Protein AF-A0A061AFT0-F1 (afdb_monomer_lite)

Foldseek 3Di:
DALVLLVQLLVLLLVLLVVLLVQLVVLQVVLVVLVVVCVVDVVCVVVSVVSSVVSNVSSVVSNVLSVLSVVLSVQSVCVSVVNHDLVVNLVSLCCCCPRRDVSSSVSSNCRSPPPDPPPPDDDDDDDLVNQLVVLVVCVVVVVDDPVRSVVSNCVSVVVD

Sequence (160 aa):
MNKTFITVGIIFTVLATLMLLLFGGVFMNASDIVYELALQDPDIQLVAEELISLFSTVAVFMFIFAFLNIVAAVRIFMLRNSQTANKEALGWAIYLLFGAGLLGGIFSILGVQVKNPTPVAASSGSTLESQLKELDKLFEKGLISQDEYNERRERIISRV

pLDDT: mean 87.57, std 14.6, range [35.09, 98.06]

Radius of gyration: 27.5 Å; chains: 1; bounding box: 51×38×82 Å

Structure (mmCIF, N/CA/C/O backbone):
data_AF-A0A061AFT0-F1
#
_entry.id   AF-A0A061AFT0-F1
#
loop_
_atom_site.group_PDB
_atom_site.id
_atom_site.type_symbol
_atom_site.label_atom_id
_atom_site.label_alt_id
_atom_site.label_comp_id
_atom_site.label_asym_id
_atom_site.label_entity_id
_atom_site.label_seq_id
_atom_site.pdbx_PDB_ins_code
_atom_site.Cartn_x
_atom_site.Cartn_y
_atom_site.Cartn_z
_atom_site.occupancy
_atom_site.B_iso_or_equiv
_atom_site.auth_seq_id
_atom_site.auth_comp_id
_atom_site.auth_asym_id
_atom_site.auth_atom_id
_atom_site.pdbx_PDB_model_num
ATOM 1 N N . MET A 1 1 ? -15.142 -0.062 18.374 1.00 78.62 1 MET A N 1
ATOM 2 C CA . MET A 1 1 ? -14.706 -0.208 16.980 1.00 78.62 1 MET A CA 1
ATOM 3 C C . MET A 1 1 ? -15.834 0.262 16.079 1.00 78.62 1 MET A C 1
ATOM 5 O O . MET A 1 1 ? -16.957 -0.191 16.285 1.00 78.62 1 MET A O 1
ATOM 9 N N . ASN A 1 2 ? -15.563 1.122 15.096 1.00 88.75 2 ASN A N 1
ATOM 10 C CA . ASN A 1 2 ? -16.577 1.563 14.138 1.00 88.75 2 ASN A CA 1
ATOM 11 C C . ASN A 1 2 ? -16.442 0.791 12.815 1.00 88.75 2 ASN A C 1
ATOM 13 O O . ASN A 1 2 ? -15.510 1.000 12.039 1.00 88.75 2 ASN A O 1
ATOM 17 N N . LYS A 1 3 ? -17.401 -0.110 12.563 1.00 88.75 3 LYS A N 1
ATOM 18 C CA . LYS A 1 3 ? -17.409 -1.004 11.393 1.00 88.75 3 LYS A CA 1
ATOM 19 C C . LYS A 1 3 ? -17.485 -0.248 10.063 1.00 88.75 3 LYS A C 1
ATOM 21 O O . LYS A 1 3 ? -16.944 -0.733 9.070 1.00 88.75 3 LYS A O 1
ATOM 26 N N . THR A 1 4 ? -18.119 0.922 10.040 1.00 92.19 4 THR A N 1
ATOM 27 C CA . THR A 1 4 ? -18.236 1.752 8.836 1.00 92.19 4 THR A CA 1
ATOM 28 C C . THR A 1 4 ? -16.878 2.325 8.455 1.00 92.19 4 THR A C 1
ATOM 30 O O . THR A 1 4 ? -16.435 2.116 7.331 1.00 92.19 4 THR A O 1
ATOM 33 N N . PHE A 1 5 ? -16.165 2.942 9.405 1.00 93.31 5 PHE A N 1
ATOM 34 C CA . PHE A 1 5 ? -14.812 3.464 9.167 1.00 93.31 5 PHE A CA 1
ATOM 35 C C . PHE A 1 5 ? -13.831 2.359 8.748 1.00 93.31 5 PHE A C 1
ATOM 37 O O . PHE A 1 5 ? -13.090 2.547 7.789 1.00 93.31 5 PHE A O 1
ATOM 44 N N . ILE A 1 6 ? -13.898 1.179 9.380 1.00 92.75 6 ILE A N 1
ATOM 45 C CA . ILE A 1 6 ? -13.112 0.006 8.955 1.00 92.75 6 ILE A CA 1
ATOM 46 C C . ILE A 1 6 ? -13.416 -0.373 7.504 1.00 92.75 6 ILE A C 1
ATOM 48 O O . ILE A 1 6 ? -12.502 -0.605 6.723 1.00 92.75 6 ILE A O 1
ATOM 52 N N . THR A 1 7 ? -14.696 -0.434 7.133 1.00 94.25 7 THR A N 1
ATOM 53 C CA . THR A 1 7 ? -15.099 -0.834 5.778 1.00 94.25 7 THR A CA 1
ATOM 54 C C . THR A 1 7 ? -14.611 0.170 4.738 1.00 94.25 7 THR A C 1
ATOM 56 O O . THR A 1 7 ? -14.055 -0.231 3.721 1.00 94.25 7 THR A O 1
ATOM 59 N N . VAL A 1 8 ? -14.754 1.467 5.015 1.00 94.69 8 VAL A N 1
ATOM 60 C CA . VAL A 1 8 ? -14.244 2.530 4.139 1.00 94.69 8 VAL A CA 1
ATOM 61 C C . VAL A 1 8 ? -12.718 2.457 4.022 1.00 94.69 8 VAL A C 1
ATOM 63 O O . VAL A 1 8 ? -12.196 2.518 2.912 1.00 94.69 8 VAL A O 1
ATOM 66 N N . GLY A 1 9 ? -12.008 2.250 5.136 1.00 94.25 9 GLY A N 1
ATOM 67 C CA . GLY A 1 9 ? -10.554 2.069 5.142 1.00 94.25 9 GLY A CA 1
ATOM 68 C C . GLY A 1 9 ? -10.111 0.909 4.251 1.00 94.25 9 GLY A C 1
ATOM 69 O O . GLY A 1 9 ? -9.257 1.096 3.389 1.00 94.25 9 GLY A O 1
ATOM 70 N N . ILE A 1 10 ? -10.765 -0.250 4.378 1.00 94.94 10 ILE A N 1
ATOM 71 C CA . ILE A 1 10 ? -10.499 -1.428 3.539 1.00 94.94 10 ILE A CA 1
ATOM 72 C C . ILE A 1 10 ? -10.734 -1.123 2.056 1.00 94.94 10 ILE A C 1
ATOM 74 O O . ILE A 1 10 ? -9.899 -1.488 1.234 1.00 94.94 10 ILE A O 1
ATOM 78 N N . ILE A 1 11 ? -11.828 -0.439 1.698 1.00 95.75 11 ILE A N 1
ATOM 79 C CA . ILE A 1 11 ? -12.121 -0.085 0.297 1.00 95.75 11 ILE A CA 1
ATOM 80 C C . ILE A 1 11 ? -10.990 0.763 -0.293 1.00 95.75 11 ILE A C 1
ATOM 82 O O . ILE A 1 11 ? -10.487 0.443 -1.369 1.00 95.75 11 ILE A O 1
ATOM 86 N N . PHE A 1 12 ? -10.546 1.806 0.413 1.00 96.19 12 PHE A N 1
ATOM 87 C CA . PHE A 1 12 ? -9.440 2.642 -0.060 1.00 96.19 12 PHE A CA 1
ATOM 88 C C . PHE A 1 12 ? -8.125 1.868 -0.170 1.00 96.19 12 PHE A C 1
ATOM 90 O O . PHE A 1 12 ? -7.395 2.053 -1.141 1.00 96.19 12 PHE A O 1
ATOM 97 N N . THR A 1 13 ? -7.836 0.965 0.769 1.00 95.56 13 THR A N 1
ATOM 98 C CA . THR A 1 13 ? -6.654 0.096 0.689 1.00 95.56 13 THR A CA 1
ATOM 99 C C . THR A 1 13 ? -6.710 -0.846 -0.513 1.00 95.56 13 THR A C 1
ATOM 101 O O . THR A 1 13 ? -5.701 -1.031 -1.195 1.00 95.56 13 THR A O 1
ATOM 104 N N . VAL A 1 14 ? -7.877 -1.422 -0.817 1.00 95.56 14 VAL A N 1
ATOM 105 C CA . VAL A 1 14 ? -8.062 -2.277 -1.999 1.00 95.56 14 VAL A CA 1
ATOM 106 C C . VAL A 1 14 ? -7.883 -1.468 -3.283 1.00 95.56 14 VAL A C 1
ATOM 108 O O . VAL A 1 14 ? -7.161 -1.905 -4.173 1.00 95.56 14 VAL A O 1
ATOM 111 N N . LEU A 1 15 ? -8.458 -0.265 -3.369 1.00 95.75 15 LEU A N 1
ATOM 112 C CA . LEU A 1 15 ? -8.260 0.617 -4.524 1.00 95.75 15 LEU A CA 1
ATOM 113 C C . LEU A 1 15 ? -6.783 0.979 -4.721 1.00 95.75 15 LEU A C 1
ATOM 115 O O . LEU A 1 15 ? -6.276 0.885 -5.836 1.00 95.75 15 LEU A O 1
ATOM 119 N N . ALA A 1 16 ? -6.071 1.328 -3.648 1.00 95.38 16 ALA A N 1
ATOM 120 C CA . ALA A 1 16 ? -4.641 1.616 -3.718 1.00 95.38 16 ALA A CA 1
ATOM 121 C C . ALA A 1 16 ? -3.815 0.391 -4.143 1.00 95.38 16 ALA A C 1
ATOM 123 O O . ALA A 1 16 ? -2.881 0.513 -4.930 1.00 95.38 16 ALA A O 1
ATOM 124 N N . THR A 1 17 ? -4.193 -0.800 -3.674 1.00 96.56 17 THR A N 1
ATOM 125 C CA . THR A 1 17 ? -3.589 -2.067 -4.110 1.00 96.56 17 THR A CA 1
ATOM 126 C C . THR A 1 17 ? -3.762 -2.268 -5.612 1.00 96.56 17 THR A C 1
ATOM 128 O O . THR A 1 17 ? -2.788 -2.544 -6.302 1.00 96.56 17 THR A O 1
ATOM 131 N N . LEU A 1 18 ? -4.982 -2.102 -6.131 1.00 96.94 18 LEU A N 1
ATOM 132 C CA . LEU A 1 18 ? -5.258 -2.250 -7.562 1.00 96.94 18 LEU A CA 1
ATOM 133 C C . LEU A 1 18 ? -4.453 -1.252 -8.398 1.00 96.94 18 LEU A C 1
ATOM 135 O O . LEU A 1 18 ? -3.928 -1.626 -9.442 1.00 96.94 18 LEU A O 1
ATOM 139 N N . MET A 1 19 ? -4.299 -0.016 -7.915 1.00 96.44 19 MET A N 1
ATOM 140 C CA . MET A 1 19 ? -3.451 0.981 -8.567 1.00 96.44 19 MET A CA 1
ATOM 141 C C . MET A 1 19 ? -1.984 0.547 -8.598 1.00 96.44 19 MET A C 1
ATOM 143 O O . MET A 1 19 ? -1.371 0.605 -9.657 1.00 96.44 19 MET A O 1
ATOM 147 N N . LEU A 1 20 ? -1.427 0.058 -7.485 1.00 96.75 20 LEU A N 1
ATOM 148 C CA . LEU A 1 20 ? -0.048 -0.449 -7.451 1.00 96.75 20 LEU A CA 1
ATOM 149 C C . LEU A 1 20 ? 0.162 -1.635 -8.398 1.00 96.75 20 LEU A C 1
ATOM 151 O O . LEU A 1 20 ? 1.176 -1.680 -9.086 1.00 96.75 20 LEU A O 1
ATOM 155 N N . LEU A 1 21 ? -0.792 -2.569 -8.468 1.00 97.88 21 LEU A N 1
ATOM 156 C CA . LEU A 1 21 ? -0.720 -3.697 -9.401 1.00 97.88 21 LEU A CA 1
ATOM 157 C C . LEU A 1 21 ? -0.763 -3.226 -10.858 1.00 97.88 21 LEU A C 1
ATOM 159 O O . LEU A 1 21 ? 0.024 -3.699 -11.675 1.00 97.88 21 LEU A O 1
ATOM 163 N N . LEU A 1 22 ? -1.658 -2.286 -11.177 1.00 98.06 22 LEU A N 1
ATOM 164 C CA . LEU A 1 22 ? -1.784 -1.731 -12.522 1.00 98.06 22 LEU A CA 1
ATOM 165 C C . LEU A 1 22 ? -0.512 -0.983 -12.923 1.00 98.06 22 LEU A C 1
ATOM 167 O O . LEU A 1 22 ? 0.045 -1.269 -13.978 1.00 98.06 22 LEU A O 1
ATOM 171 N N . PHE A 1 23 ? -0.016 -0.073 -12.080 1.00 97.25 23 PHE A N 1
ATOM 172 C CA . PHE A 1 23 ? 1.212 0.667 -12.366 1.00 97.25 23 PHE A CA 1
ATOM 173 C C . PHE A 1 23 ? 2.434 -0.249 -12.423 1.00 97.25 23 PHE A C 1
ATOM 175 O O . PHE A 1 23 ? 3.230 -0.108 -13.345 1.00 97.25 23 PHE A O 1
ATOM 182 N N . GLY A 1 24 ? 2.554 -1.230 -11.525 1.00 97.94 24 GLY A N 1
ATOM 183 C CA . GLY A 1 24 ? 3.614 -2.237 -11.594 1.00 97.94 24 GLY A CA 1
ATOM 184 C C . GLY A 1 24 ? 3.593 -2.988 -12.927 1.00 97.94 24 GLY A C 1
ATOM 185 O O . GLY A 1 24 ? 4.627 -3.133 -13.572 1.00 97.94 24 GLY A O 1
ATOM 186 N N . GLY A 1 25 ? 2.403 -3.374 -13.399 1.00 97.44 25 GLY A N 1
ATOM 187 C CA . GLY A 1 25 ? 2.223 -3.958 -14.728 1.00 97.44 25 GLY A CA 1
ATOM 188 C C . GLY A 1 25 ? 2.631 -3.011 -15.859 1.00 97.44 25 GLY A C 1
ATOM 189 O O . GLY A 1 25 ? 3.315 -3.433 -16.787 1.00 97.44 25 GLY A O 1
ATOM 190 N N . VAL A 1 26 ? 2.266 -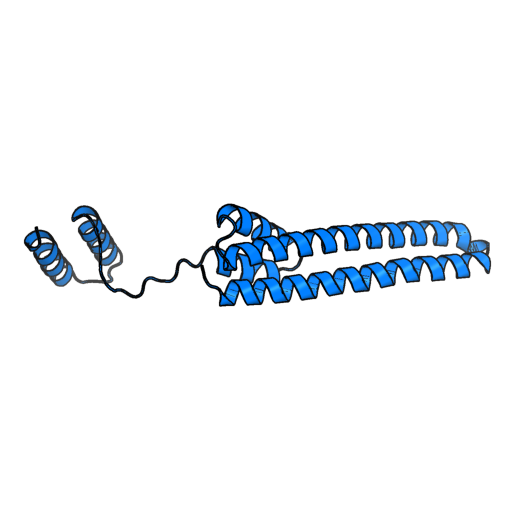1.728 -15.785 1.00 97.88 26 VAL A N 1
ATOM 191 C CA . VAL A 1 26 ? 2.678 -0.717 -16.776 1.00 97.88 26 VAL A CA 1
ATOM 192 C C . VAL A 1 26 ? 4.199 -0.568 -16.817 1.00 97.88 26 VAL A C 1
ATOM 194 O O . VAL A 1 26 ? 4.757 -0.550 -17.907 1.00 97.88 26 VAL A O 1
ATOM 197 N N . PHE A 1 27 ? 4.879 -0.518 -15.668 1.00 97.75 27 PHE A N 1
ATOM 198 C CA . PHE A 1 27 ? 6.342 -0.420 -15.615 1.00 97.75 27 PHE A CA 1
ATOM 199 C C . PHE A 1 27 ? 7.038 -1.663 -16.191 1.00 97.75 27 PHE A C 1
ATOM 201 O O . PHE A 1 27 ? 8.001 -1.504 -16.934 1.00 97.75 27 PHE A O 1
ATOM 208 N N . MET A 1 28 ? 6.521 -2.872 -15.936 1.00 95.81 28 MET A N 1
ATOM 209 C CA . MET A 1 28 ? 7.038 -4.099 -16.569 1.00 95.81 28 MET A CA 1
ATOM 210 C C . MET A 1 28 ? 6.863 -4.082 -18.095 1.00 95.81 28 MET A C 1
ATOM 212 O O . MET A 1 28 ? 7.789 -4.395 -18.834 1.00 95.81 28 MET A O 1
ATOM 216 N N . ASN A 1 29 ? 5.695 -3.665 -18.591 1.00 96.00 29 ASN A N 1
ATOM 217 C CA . ASN A 1 29 ? 5.488 -3.552 -20.039 1.00 96.00 29 ASN A CA 1
ATOM 218 C C . ASN A 1 29 ? 6.361 -2.443 -20.649 1.00 96.00 29 ASN A C 1
ATOM 220 O O . ASN A 1 29 ? 6.843 -2.573 -21.769 1.00 96.00 29 ASN A O 1
ATOM 224 N N . ALA A 1 30 ? 6.589 -1.348 -19.919 1.00 95.81 30 ALA A N 1
ATOM 225 C CA . ALA A 1 30 ? 7.464 -0.273 -20.370 1.00 95.81 30 ALA A CA 1
ATOM 226 C C . ALA A 1 30 ? 8.919 -0.744 -20.514 1.00 95.81 30 ALA A C 1
ATOM 228 O O . ALA A 1 30 ? 9.570 -0.347 -21.477 1.00 95.81 30 ALA A O 1
ATOM 229 N N . SER A 1 31 ? 9.425 -1.605 -19.620 1.00 94.31 31 SER A N 1
ATOM 230 C CA . SER A 1 31 ? 10.761 -2.192 -19.795 1.00 94.31 31 SER A CA 1
ATOM 231 C C . SER A 1 31 ? 10.867 -3.043 -21.060 1.00 94.31 31 SER A C 1
ATOM 233 O O . SER A 1 31 ? 11.870 -2.935 -21.760 1.00 94.31 31 SER A O 1
ATOM 235 N N . ASP A 1 32 ? 9.830 -3.810 -21.404 1.00 93.94 32 ASP A N 1
ATOM 236 C CA . ASP A 1 32 ? 9.830 -4.625 -22.626 1.00 93.94 32 ASP A CA 1
ATOM 237 C C . ASP A 1 32 ? 9.868 -3.746 -23.889 1.00 93.94 32 ASP A C 1
ATOM 239 O O . ASP A 1 32 ? 10.633 -4.010 -24.815 1.00 93.94 32 ASP A O 1
ATOM 243 N N . ILE A 1 33 ? 9.109 -2.643 -23.896 1.00 95.31 33 ILE A N 1
ATOM 244 C CA . ILE A 1 33 ? 9.115 -1.666 -24.999 1.00 95.31 33 ILE A CA 1
ATOM 245 C C . ILE A 1 33 ? 10.493 -1.008 -25.142 1.00 95.31 33 ILE A C 1
ATOM 247 O O . ILE A 1 33 ? 11.001 -0.860 -26.253 1.00 95.31 33 ILE A O 1
ATOM 251 N N . VAL A 1 34 ? 11.112 -0.604 -24.028 1.00 94.88 34 VAL A N 1
ATOM 252 C CA . VAL A 1 34 ? 12.452 0.005 -24.050 1.00 94.88 34 VAL A CA 1
ATOM 253 C C . VAL A 1 34 ? 13.492 -0.990 -24.569 1.00 94.88 34 VAL A C 1
ATOM 255 O O . VAL A 1 34 ? 14.360 -0.602 -25.349 1.00 94.88 34 VAL A O 1
ATOM 258 N N . TYR A 1 35 ? 13.382 -2.266 -24.196 1.00 94.19 35 TYR A N 1
ATOM 259 C CA . TYR A 1 35 ? 14.251 -3.324 -24.706 1.00 94.19 35 TYR A CA 1
ATOM 260 C C . TYR A 1 35 ? 14.122 -3.499 -26.223 1.00 94.19 35 TYR A C 1
ATOM 262 O O . TYR A 1 35 ? 15.132 -3.563 -26.922 1.00 94.19 35 TYR A O 1
ATOM 270 N N . GLU A 1 36 ? 12.897 -3.512 -26.754 1.00 94.94 36 GLU A N 1
ATOM 271 C CA . GLU A 1 36 ? 12.666 -3.630 -28.198 1.00 94.94 36 GLU A CA 1
ATOM 272 C C . GLU A 1 36 ? 13.248 -2.441 -28.980 1.00 94.94 36 GLU A C 1
ATOM 274 O O . GLU A 1 36 ? 13.864 -2.634 -30.030 1.00 94.94 36 GLU A O 1
ATOM 279 N N . LEU A 1 37 ? 13.120 -1.219 -28.452 1.00 93.00 37 LEU A N 1
ATOM 280 C CA . LEU A 1 37 ? 13.720 -0.023 -29.054 1.00 93.00 37 LEU A CA 1
ATOM 281 C C . LEU A 1 37 ? 15.254 -0.082 -29.048 1.00 93.00 37 LEU A C 1
ATOM 283 O O . LEU A 1 37 ? 15.884 0.280 -30.041 1.00 93.00 37 LEU A O 1
ATOM 287 N N . ALA A 1 38 ? 15.857 -0.584 -27.968 1.00 94.19 38 ALA A N 1
ATOM 288 C CA . ALA A 1 38 ? 17.309 -0.722 -27.845 1.00 94.19 38 ALA A CA 1
ATOM 289 C C . ALA A 1 38 ? 17.913 -1.705 -28.860 1.00 94.19 38 ALA A C 1
ATOM 291 O O . ALA A 1 38 ? 19.065 -1.556 -29.256 1.00 94.19 38 ALA A O 1
ATOM 292 N N . LEU A 1 39 ? 17.141 -2.701 -29.307 1.00 93.94 39 LEU A N 1
ATOM 293 C CA . LEU A 1 39 ? 17.574 -3.624 -30.360 1.00 93.94 39 LEU A CA 1
ATOM 294 C C . LEU A 1 39 ? 17.621 -2.967 -31.747 1.00 93.94 39 LEU A C 1
ATOM 296 O O . LEU A 1 39 ? 18.329 -3.459 -32.626 1.00 93.94 39 LEU A O 1
ATOM 300 N N . GLN A 1 40 ? 16.854 -1.894 -31.963 1.00 95.12 40 GLN A N 1
ATOM 301 C CA . GLN A 1 40 ? 16.782 -1.200 -33.252 1.00 95.12 40 GLN A CA 1
ATOM 302 C C . GLN A 1 40 ? 17.872 -0.136 -33.409 1.00 95.12 40 GLN A C 1
ATOM 304 O O . GLN A 1 40 ? 18.317 0.106 -34.530 1.00 95.12 40 GLN A O 1
ATOM 309 N N . ASP A 1 41 ? 18.306 0.475 -32.306 1.00 94.00 41 ASP A N 1
ATOM 310 C CA . ASP A 1 41 ? 19.314 1.533 -32.296 1.00 94.00 41 ASP A CA 1
ATOM 311 C C . ASP A 1 41 ? 20.427 1.221 -31.269 1.00 94.00 41 ASP A C 1
ATOM 313 O O . ASP A 1 41 ? 20.230 1.378 -30.060 1.00 94.00 41 ASP A O 1
ATOM 317 N N . PRO A 1 42 ? 21.613 0.776 -31.728 1.00 90.81 42 PRO A N 1
ATOM 318 C CA . PRO A 1 42 ? 22.737 0.455 -30.850 1.00 90.81 42 PRO A CA 1
ATOM 319 C C . PRO A 1 42 ? 23.252 1.650 -30.037 1.00 90.81 42 PRO A C 1
ATOM 321 O O . PRO A 1 42 ? 23.814 1.453 -28.958 1.00 90.81 42 PRO A O 1
ATOM 324 N N . ASP A 1 43 ? 23.063 2.884 -30.517 1.00 94.62 43 ASP A N 1
ATOM 325 C CA . ASP A 1 43 ? 23.623 4.077 -29.874 1.00 94.62 43 ASP A CA 1
ATOM 326 C C . ASP A 1 43 ? 22.909 4.407 -28.552 1.00 94.62 43 ASP A C 1
ATOM 328 O O . ASP A 1 43 ? 23.480 5.058 -27.672 1.00 94.62 43 ASP A O 1
ATOM 332 N N . ILE A 1 44 ? 21.678 3.917 -28.368 1.00 93.25 44 ILE A N 1
ATOM 333 C CA . ILE A 1 44 ? 20.889 4.122 -27.144 1.00 93.25 44 ILE A CA 1
ATOM 334 C C . ILE A 1 44 ? 20.970 2.950 -26.159 1.00 93.25 44 ILE A C 1
ATOM 336 O O . ILE A 1 44 ? 20.378 3.032 -25.080 1.00 93.25 44 ILE A O 1
ATOM 340 N N . GLN A 1 45 ? 21.702 1.878 -26.486 1.00 93.25 45 GLN A N 1
ATOM 341 C CA . GLN A 1 45 ? 21.686 0.630 -25.718 1.00 93.25 45 GLN A CA 1
ATOM 342 C C . GLN A 1 45 ? 22.054 0.838 -24.240 1.00 93.25 45 GLN A C 1
ATOM 344 O O . GLN A 1 45 ? 21.341 0.369 -23.355 1.00 93.25 45 GLN A O 1
ATOM 349 N N . LEU A 1 46 ? 23.110 1.613 -23.963 1.00 93.44 46 LEU A N 1
ATOM 350 C CA . LEU A 1 46 ? 23.551 1.890 -22.591 1.00 93.44 46 LEU A CA 1
ATOM 351 C C . LEU A 1 46 ? 22.460 2.592 -21.762 1.00 93.44 46 LEU A C 1
ATOM 353 O O . LEU A 1 46 ? 22.242 2.263 -20.600 1.00 93.44 46 LEU A O 1
ATOM 357 N N . VAL A 1 47 ? 21.758 3.560 -22.358 1.00 94.75 47 VAL A N 1
ATOM 358 C CA . VAL A 1 47 ? 20.690 4.309 -21.673 1.00 94.75 47 VAL A CA 1
ATOM 359 C C . VAL A 1 47 ? 19.459 3.427 -21.465 1.00 94.75 47 VAL A C 1
ATOM 361 O O . VAL A 1 47 ? 18.807 3.502 -20.423 1.00 94.75 47 VAL A O 1
ATOM 364 N N . ALA A 1 48 ? 19.144 2.576 -22.441 1.00 95.69 48 ALA A N 1
ATOM 365 C CA . ALA A 1 48 ? 18.023 1.655 -22.361 1.00 95.69 48 ALA A CA 1
ATOM 366 C C . ALA A 1 48 ? 18.201 0.616 -21.245 1.00 95.69 48 ALA A C 1
ATOM 368 O O . ALA A 1 48 ? 17.253 0.367 -20.505 1.00 95.69 48 ALA A O 1
ATOM 369 N N . GLU A 1 49 ? 19.404 0.061 -21.070 1.00 95.00 49 GLU A N 1
ATOM 370 C CA . GLU A 1 49 ? 19.702 -0.901 -19.999 1.00 95.00 49 GLU A CA 1
ATOM 371 C C . GLU A 1 49 ? 19.448 -0.309 -18.600 1.00 95.00 49 GLU A C 1
ATOM 373 O O . GLU A 1 49 ? 18.787 -0.937 -17.765 1.00 95.00 49 GLU A O 1
ATOM 378 N N . GLU A 1 50 ? 19.876 0.935 -18.364 1.00 96.06 50 GLU A N 1
ATOM 379 C CA . GLU A 1 50 ? 19.621 1.655 -17.108 1.00 96.06 50 GLU A CA 1
ATOM 380 C C . GLU A 1 50 ? 18.120 1.904 -16.879 1.00 96.06 50 GLU A C 1
ATOM 382 O O . GLU A 1 50 ? 17.600 1.691 -15.779 1.00 96.06 50 GLU A O 1
ATOM 387 N N . LEU A 1 51 ? 17.385 2.304 -17.924 1.00 96.69 51 LEU A N 1
ATOM 388 C CA . LEU A 1 51 ? 15.938 2.526 -17.839 1.00 96.69 51 LEU A CA 1
ATOM 389 C C . LEU A 1 51 ? 15.159 1.230 -17.586 1.00 96.69 51 LEU A C 1
ATOM 391 O O . LEU A 1 51 ? 14.244 1.222 -16.762 1.00 96.69 51 LEU A O 1
ATOM 395 N N . ILE A 1 52 ? 15.533 0.132 -18.246 1.00 96.88 52 ILE A N 1
ATOM 396 C CA . ILE A 1 52 ? 14.941 -1.196 -18.035 1.00 96.88 52 ILE A CA 1
ATOM 397 C C . ILE A 1 52 ? 15.142 -1.636 -16.587 1.00 96.88 52 ILE A C 1
ATOM 399 O O . ILE A 1 52 ? 14.187 -2.073 -15.936 1.00 96.88 52 ILE A O 1
ATOM 403 N N . SER A 1 53 ? 16.366 -1.490 -16.071 1.00 96.81 53 SER A N 1
ATOM 404 C CA . SER A 1 53 ? 16.706 -1.813 -14.685 1.00 96.81 53 SER A CA 1
ATOM 405 C C . SER A 1 53 ? 15.874 -0.988 -13.700 1.00 96.81 53 SER A C 1
ATOM 407 O O . SER A 1 53 ? 15.268 -1.540 -12.773 1.00 96.81 53 SER A O 1
ATOM 409 N N . LEU A 1 54 ? 15.758 0.323 -13.936 1.00 97.38 54 LEU A N 1
ATOM 410 C CA . LEU A 1 54 ? 14.949 1.224 -13.120 1.00 97.38 54 LEU A CA 1
ATOM 411 C C . LEU A 1 54 ? 13.468 0.823 -13.128 1.00 97.38 54 LEU A C 1
ATOM 413 O O . LEU A 1 54 ? 12.874 0.666 -12.060 1.00 97.38 54 LEU A O 1
ATOM 417 N N . PHE A 1 55 ? 12.867 0.638 -14.306 1.00 97.62 55 PHE A N 1
ATOM 418 C CA . PHE A 1 55 ? 11.450 0.288 -14.439 1.00 97.62 55 PHE A CA 1
ATOM 419 C C . PHE A 1 55 ? 11.133 -1.067 -13.812 1.00 97.62 55 PHE A C 1
ATOM 421 O O . PHE A 1 55 ? 10.181 -1.166 -13.035 1.00 97.62 55 PHE A O 1
ATOM 428 N N . SER A 1 56 ? 11.971 -2.075 -14.058 1.00 96.56 56 SER A N 1
ATOM 429 C CA . SER A 1 56 ? 11.819 -3.405 -13.461 1.00 96.56 56 SER A CA 1
ATOM 430 C C . SER A 1 56 ? 11.914 -3.341 -11.937 1.00 96.56 56 SER A C 1
ATOM 432 O O . SER A 1 56 ? 11.082 -3.906 -11.228 1.00 96.56 56 SER A O 1
ATOM 434 N N . THR A 1 57 ? 12.888 -2.593 -11.410 1.00 97.06 57 THR A N 1
ATOM 435 C CA . THR A 1 57 ? 13.074 -2.425 -9.963 1.00 97.06 57 THR A CA 1
ATOM 436 C C . THR A 1 57 ? 11.864 -1.743 -9.327 1.00 97.06 57 THR A C 1
ATOM 438 O O . THR A 1 57 ? 11.324 -2.230 -8.331 1.00 97.06 57 THR A O 1
ATOM 441 N N . VAL A 1 58 ? 11.387 -0.644 -9.920 1.00 97.31 58 VAL A N 1
ATOM 442 C CA . VAL A 1 58 ? 10.193 0.073 -9.451 1.00 97.31 58 VAL A CA 1
ATOM 443 C C . VAL A 1 58 ? 8.963 -0.837 -9.479 1.00 97.31 58 VAL A C 1
ATOM 445 O O . VAL A 1 58 ? 8.230 -0.888 -8.489 1.00 97.31 58 VAL A O 1
ATOM 448 N N . ALA A 1 59 ? 8.759 -1.601 -10.556 1.00 97.75 59 ALA A N 1
ATOM 449 C CA . ALA A 1 59 ? 7.643 -2.535 -10.668 1.00 97.75 59 ALA A CA 1
ATOM 450 C C . ALA A 1 59 ? 7.663 -3.606 -9.567 1.00 97.75 59 ALA A C 1
ATOM 452 O O . ALA A 1 59 ? 6.642 -3.848 -8.920 1.00 97.75 59 ALA A O 1
ATOM 453 N N . VAL A 1 60 ? 8.828 -4.203 -9.296 1.00 97.50 60 VAL A N 1
ATOM 454 C CA . VAL A 1 60 ? 8.988 -5.201 -8.227 1.00 97.50 60 VAL A CA 1
ATOM 455 C C . VAL A 1 60 ? 8.607 -4.614 -6.868 1.00 97.50 60 VAL A C 1
ATOM 457 O O . VAL A 1 60 ? 7.826 -5.225 -6.134 1.00 97.50 60 VAL A O 1
ATOM 460 N N . PHE A 1 61 ? 9.082 -3.409 -6.539 1.00 96.69 61 PHE A N 1
ATOM 461 C CA . PHE A 1 61 ? 8.688 -2.745 -5.294 1.00 96.69 61 PHE A CA 1
ATOM 462 C C . PHE A 1 61 ? 7.184 -2.466 -5.236 1.00 96.69 61 PHE A C 1
ATOM 464 O O . PHE A 1 61 ? 6.569 -2.692 -4.191 1.00 96.69 61 PHE A O 1
ATOM 471 N N . MET A 1 62 ? 6.564 -2.042 -6.341 1.00 97.06 62 MET A N 1
ATOM 472 C CA . MET A 1 62 ? 5.112 -1.842 -6.398 1.00 97.06 62 MET A CA 1
ATOM 473 C C . MET A 1 62 ? 4.343 -3.132 -6.097 1.00 97.06 62 MET A C 1
ATOM 475 O O . MET A 1 62 ? 3.382 -3.093 -5.328 1.00 97.06 62 MET A O 1
ATOM 479 N N . PHE A 1 63 ? 4.783 -4.282 -6.616 1.00 97.38 63 PHE A N 1
ATOM 480 C CA . PHE A 1 63 ? 4.162 -5.573 -6.305 1.00 97.38 63 PHE A CA 1
ATOM 481 C C . PHE A 1 63 ? 4.347 -5.985 -4.841 1.00 97.38 63 PHE A C 1
ATOM 483 O O . PHE A 1 63 ? 3.404 -6.487 -4.226 1.00 97.38 63 PHE A O 1
ATOM 490 N N . ILE A 1 64 ? 5.516 -5.721 -4.247 1.00 96.88 64 ILE A N 1
ATOM 491 C CA . ILE A 1 64 ? 5.758 -5.965 -2.817 1.00 96.88 64 ILE A CA 1
ATOM 492 C C . ILE A 1 64 ? 4.811 -5.114 -1.961 1.00 96.88 64 ILE A C 1
ATOM 494 O O . ILE A 1 64 ? 4.156 -5.636 -1.057 1.00 96.88 64 ILE A O 1
ATOM 498 N N . PHE A 1 65 ? 4.683 -3.818 -2.258 1.00 95.94 65 PHE A N 1
ATOM 499 C CA . PHE A 1 65 ? 3.755 -2.941 -1.541 1.00 95.94 65 PHE A CA 1
ATOM 500 C C . PHE A 1 65 ? 2.295 -3.347 -1.758 1.00 95.94 65 PHE A C 1
ATOM 502 O O . PHE A 1 65 ? 1.521 -3.361 -0.802 1.00 95.94 65 PHE A O 1
ATOM 509 N N . ALA A 1 66 ? 1.916 -3.751 -2.972 1.00 96.69 66 ALA A N 1
ATOM 510 C CA . ALA A 1 66 ? 0.580 -4.271 -3.242 1.00 96.69 66 ALA A CA 1
ATOM 511 C C . ALA A 1 66 ? 0.279 -5.511 -2.385 1.00 96.69 66 ALA A C 1
ATOM 513 O O . ALA A 1 66 ? -0.776 -5.588 -1.756 1.00 96.69 66 ALA A O 1
ATOM 514 N N . PHE A 1 67 ? 1.224 -6.449 -2.284 1.00 97.06 67 PHE A N 1
ATOM 515 C CA . PHE A 1 67 ? 1.084 -7.624 -1.427 1.00 97.06 67 PHE A CA 1
ATOM 516 C C . PHE A 1 67 ? 0.905 -7.248 0.052 1.00 97.06 67 PHE A C 1
ATOM 518 O O . PHE A 1 67 ? -0.018 -7.733 0.711 1.00 97.06 67 PHE A O 1
ATOM 525 N N . LEU A 1 68 ? 1.736 -6.343 0.574 1.00 96.69 68 LEU A N 1
ATOM 526 C CA . LEU A 1 68 ? 1.621 -5.872 1.956 1.00 96.69 68 LEU A CA 1
ATOM 527 C C . LEU A 1 68 ? 0.284 -5.159 2.220 1.00 96.69 68 LEU A C 1
ATOM 529 O O . LEU A 1 68 ? -0.315 -5.358 3.279 1.00 96.69 68 LEU A O 1
ATOM 533 N N . ASN A 1 69 ? -0.234 -4.400 1.251 1.00 96.06 69 ASN A N 1
ATOM 534 C CA . ASN A 1 69 ? -1.546 -3.759 1.352 1.00 96.06 69 ASN A CA 1
ATOM 535 C C . ASN A 1 69 ? -2.685 -4.777 1.431 1.00 96.06 69 ASN A C 1
ATOM 537 O O . ASN A 1 69 ? -3.616 -4.586 2.217 1.00 96.06 69 ASN A O 1
ATOM 541 N N . ILE A 1 70 ? -2.599 -5.879 0.680 1.00 96.62 70 ILE A N 1
ATOM 542 C CA . ILE A 1 70 ? -3.559 -6.988 0.771 1.00 96.62 70 ILE A CA 1
ATOM 543 C C . ILE A 1 70 ? -3.519 -7.596 2.172 1.00 96.62 70 ILE A C 1
ATOM 545 O O . ILE A 1 70 ? -4.567 -7.761 2.798 1.00 96.62 70 ILE A O 1
ATOM 549 N N . VAL A 1 71 ? -2.324 -7.882 2.699 1.00 96.50 71 VAL A N 1
ATOM 550 C CA . VAL A 1 71 ? -2.168 -8.430 4.056 1.00 96.50 71 VAL A CA 1
ATOM 551 C C . VAL A 1 71 ? -2.764 -7.482 5.097 1.00 96.50 71 VAL A C 1
ATOM 553 O O . VAL A 1 71 ? -3.543 -7.917 5.948 1.00 96.50 71 VAL A O 1
ATOM 556 N N . ALA A 1 72 ? -2.464 -6.186 5.006 1.00 95.62 72 ALA A N 1
ATOM 557 C CA . ALA A 1 72 ? -3.019 -5.173 5.895 1.00 95.62 72 ALA A CA 1
ATOM 558 C C . ALA A 1 72 ? -4.555 -5.126 5.821 1.00 95.62 72 ALA A C 1
ATOM 560 O O . ALA A 1 72 ? -5.223 -5.151 6.857 1.00 95.62 72 ALA A O 1
ATOM 561 N N . ALA A 1 73 ? -5.127 -5.125 4.611 1.00 94.94 73 ALA A N 1
ATOM 562 C CA . ALA A 1 73 ? -6.573 -5.132 4.399 1.00 94.94 73 ALA A CA 1
ATOM 563 C C . ALA A 1 73 ? -7.237 -6.374 5.008 1.00 94.94 73 ALA A C 1
ATOM 565 O O . ALA A 1 73 ? -8.250 -6.250 5.697 1.00 94.94 73 ALA A O 1
ATOM 566 N N . VAL A 1 74 ? -6.648 -7.560 4.819 1.00 95.69 74 VAL A N 1
ATOM 567 C CA . VAL A 1 74 ? -7.140 -8.819 5.401 1.00 95.69 74 VAL A CA 1
ATOM 568 C C . VAL A 1 74 ? -7.094 -8.769 6.928 1.00 95.69 74 VAL A C 1
ATOM 570 O O . VAL A 1 74 ? -8.078 -9.113 7.580 1.00 95.69 74 VAL A O 1
ATOM 573 N N . ARG A 1 75 ? -5.996 -8.290 7.521 1.00 94.38 75 ARG A N 1
ATOM 574 C CA . ARG A 1 75 ? -5.848 -8.184 8.983 1.00 94.38 75 ARG A CA 1
ATOM 575 C C . ARG A 1 75 ? -6.841 -7.195 9.597 1.00 94.38 75 ARG A C 1
ATOM 577 O O . ARG A 1 75 ? -7.447 -7.477 10.630 1.00 94.38 75 ARG A O 1
ATOM 584 N N . ILE A 1 76 ? -7.077 -6.066 8.935 1.00 92.94 76 ILE A N 1
ATOM 585 C CA . ILE A 1 76 ? -8.085 -5.080 9.352 1.00 92.94 76 ILE A CA 1
ATOM 586 C C . ILE A 1 76 ? -9.508 -5.626 9.150 1.00 92.94 76 ILE A C 1
ATOM 588 O O . ILE A 1 76 ? -10.393 -5.383 9.973 1.00 92.94 76 ILE A O 1
ATOM 592 N N . PHE A 1 77 ? -9.741 -6.426 8.109 1.00 94.00 77 PHE A N 1
ATOM 593 C CA . PHE A 1 77 ? -11.011 -7.119 7.907 1.00 94.00 77 PHE A CA 1
ATOM 594 C C . PHE A 1 77 ? -11.277 -8.172 8.992 1.00 94.00 77 PHE A C 1
ATOM 596 O O . PHE A 1 77 ? -12.387 -8.243 9.516 1.00 94.00 77 PHE A O 1
ATOM 603 N N . MET A 1 78 ? -10.268 -8.946 9.398 1.00 92.00 78 MET A N 1
ATOM 604 C CA . MET A 1 78 ? -10.393 -9.922 10.488 1.00 92.00 78 MET A CA 1
ATOM 605 C C . MET A 1 78 ? -10.777 -9.259 11.816 1.00 92.00 78 MET A C 1
ATOM 607 O O . MET A 1 78 ? -11.570 -9.821 12.579 1.00 92.00 78 MET A O 1
ATOM 611 N N . LEU A 1 79 ? -10.313 -8.028 12.065 1.00 89.94 79 LEU A N 1
ATOM 612 C CA . LEU A 1 79 ? -10.748 -7.244 13.222 1.00 89.94 79 LEU A CA 1
ATOM 613 C C . LEU A 1 79 ? -12.268 -7.002 13.217 1.00 89.94 79 LEU A C 1
ATOM 615 O O . LEU A 1 79 ? -12.913 -7.110 14.260 1.00 89.94 79 LEU A O 1
ATOM 619 N N . ARG A 1 80 ? -12.870 -6.732 12.049 1.00 86.62 80 ARG A N 1
ATOM 620 C CA . ARG A 1 80 ? -14.326 -6.526 11.919 1.00 86.62 80 ARG A CA 1
ATOM 621 C C . ARG A 1 80 ? -15.134 -7.736 12.406 1.00 86.62 80 ARG A C 1
ATOM 623 O O . ARG A 1 80 ? -16.243 -7.550 12.913 1.00 86.62 80 ARG A O 1
ATOM 630 N N . ASN A 1 81 ? -14.565 -8.932 12.269 1.00 87.81 81 ASN A N 1
ATOM 631 C CA . ASN A 1 81 ? -15.152 -10.210 12.672 1.00 87.81 81 ASN A CA 1
ATOM 632 C C . ASN A 1 81 ? -14.659 -10.689 14.050 1.00 87.81 81 ASN A C 1
ATOM 634 O O . ASN A 1 81 ? -14.894 -11.839 14.411 1.00 87.81 81 ASN A O 1
ATOM 638 N N . SER A 1 82 ? -13.978 -9.830 14.818 1.00 85.12 82 SER A N 1
ATOM 639 C CA . SER A 1 82 ? -13.412 -10.143 16.139 1.00 85.12 82 SER A CA 1
ATOM 640 C C . SER A 1 82 ? -12.367 -11.272 16.140 1.00 85.12 82 SER A C 1
ATOM 642 O O . SER A 1 82 ? -12.135 -11.890 17.174 1.00 85.12 82 SER A O 1
ATOM 644 N N . GLN A 1 83 ? -11.717 -11.537 15.002 1.00 85.31 83 GLN A N 1
ATOM 645 C CA . GLN A 1 83 ? -10.712 -12.603 14.847 1.00 85.31 83 GLN A CA 1
ATOM 646 C C . GLN A 1 83 ? -9.268 -12.118 15.064 1.00 85.31 83 GLN A C 1
ATOM 648 O O . GLN A 1 83 ? -8.316 -12.879 14.918 1.00 85.31 83 GLN A O 1
ATOM 653 N N . THR A 1 84 ? -9.072 -10.840 15.382 1.00 87.62 84 THR A N 1
ATOM 654 C CA . THR A 1 84 ? -7.747 -10.227 15.543 1.00 87.62 84 THR A CA 1
ATOM 655 C C . THR A 1 84 ? -7.791 -9.168 16.638 1.00 87.62 84 THR A C 1
ATOM 657 O O . THR A 1 84 ? -8.829 -8.549 16.874 1.00 87.62 84 THR A O 1
ATOM 660 N N . ALA A 1 85 ? -6.672 -8.951 17.331 1.00 87.56 85 ALA A N 1
ATOM 661 C CA . ALA A 1 85 ? -6.586 -7.943 18.381 1.00 87.56 85 ALA A CA 1
ATOM 662 C C . ALA A 1 85 ? -6.560 -6.516 17.803 1.00 87.56 85 ALA A C 1
ATOM 664 O O . ALA A 1 85 ? -5.882 -6.244 16.813 1.00 87.56 85 ALA A O 1
ATOM 665 N N . ASN A 1 86 ? -7.202 -5.564 18.495 1.00 87.19 86 ASN A N 1
ATOM 666 C CA . ASN A 1 86 ? -7.182 -4.140 18.115 1.00 87.19 86 ASN A CA 1
ATOM 667 C C . ASN A 1 86 ? -5.753 -3.595 17.934 1.00 87.19 86 ASN A C 1
ATOM 669 O O . ASN A 1 86 ? -5.517 -2.785 17.047 1.00 87.19 86 ASN A O 1
ATOM 673 N N . LYS A 1 87 ? -4.796 -4.035 18.767 1.00 89.25 87 LYS A N 1
ATOM 674 C CA . LYS A 1 87 ? -3.394 -3.587 18.696 1.00 89.25 87 LYS A CA 1
ATOM 675 C C . LYS A 1 87 ? -2.715 -4.005 17.390 1.00 89.25 87 LYS A C 1
ATOM 677 O O . LYS A 1 87 ? -1.991 -3.210 16.805 1.00 89.25 87 LYS A O 1
ATOM 682 N N . GLU A 1 88 ? -2.969 -5.229 16.936 1.00 91.12 88 GLU A N 1
ATOM 683 C CA . GLU A 1 88 ? -2.404 -5.751 15.690 1.00 91.12 88 GLU A CA 1
ATOM 684 C C . GLU A 1 88 ? -2.987 -5.009 14.484 1.00 91.12 88 GLU A C 1
ATOM 686 O O . GLU A 1 88 ? -2.248 -4.486 13.654 1.00 91.12 88 GLU A O 1
ATOM 691 N N . ALA A 1 89 ? -4.313 -4.871 14.433 1.00 91.75 89 ALA A N 1
ATOM 692 C CA . ALA A 1 89 ? -4.988 -4.124 13.377 1.00 91.75 89 ALA A CA 1
ATOM 693 C C . ALA A 1 89 ? -4.595 -2.635 13.352 1.00 91.75 89 ALA A C 1
ATOM 695 O O . ALA A 1 89 ? -4.498 -2.048 12.277 1.00 91.75 89 ALA A O 1
ATOM 696 N N . LEU A 1 90 ? -4.322 -2.027 14.513 1.00 92.44 90 LEU A N 1
ATOM 697 C CA . LEU A 1 90 ? -3.803 -0.662 14.593 1.00 92.44 90 LEU A CA 1
ATOM 698 C C . LEU A 1 90 ? -2.409 -0.550 13.964 1.00 92.44 90 LEU A C 1
ATOM 700 O O . LEU A 1 90 ? -2.158 0.411 13.245 1.00 92.44 90 LEU A O 1
ATOM 704 N N . GLY A 1 91 ? -1.524 -1.525 14.197 1.00 93.56 91 GLY A N 1
ATOM 705 C CA . GLY A 1 91 ? -0.202 -1.565 13.567 1.00 93.56 91 GLY A CA 1
ATOM 706 C C . GLY A 1 91 ? -0.300 -1.575 12.040 1.00 93.56 91 GLY A C 1
ATOM 707 O O . GLY A 1 91 ? 0.340 -0.764 11.372 1.00 93.56 91 GLY A O 1
ATOM 708 N N . TRP A 1 92 ? -1.188 -2.408 11.493 1.00 95.38 92 TRP A N 1
ATOM 709 C CA . TRP A 1 92 ? -1.468 -2.432 10.055 1.00 95.38 92 TRP A CA 1
ATOM 710 C C . TRP A 1 92 ? -2.111 -1.135 9.549 1.00 95.38 92 TRP A C 1
ATOM 712 O O . TRP A 1 92 ? -1.765 -0.661 8.472 1.00 95.38 92 TRP A O 1
ATOM 722 N N . ALA A 1 93 ? -2.996 -0.511 10.327 1.00 93.56 93 ALA A N 1
ATOM 723 C CA . ALA A 1 93 ? -3.596 0.772 9.967 1.00 93.56 93 ALA A CA 1
ATOM 724 C C . ALA A 1 93 ? -2.564 1.920 9.930 1.00 93.56 93 ALA A C 1
ATOM 726 O O . ALA A 1 93 ? -2.628 2.775 9.048 1.00 93.56 93 ALA A O 1
ATOM 727 N N . ILE A 1 94 ? -1.588 1.914 10.844 1.00 92.88 94 ILE A N 1
ATOM 728 C CA . ILE A 1 94 ? -0.460 2.858 10.841 1.00 92.88 94 ILE A CA 1
ATOM 729 C C . ILE A 1 94 ? 0.445 2.603 9.634 1.00 92.88 94 ILE A C 1
ATOM 731 O O . ILE A 1 94 ? 0.822 3.554 8.959 1.00 92.88 94 ILE A O 1
ATOM 735 N N . TYR A 1 95 ? 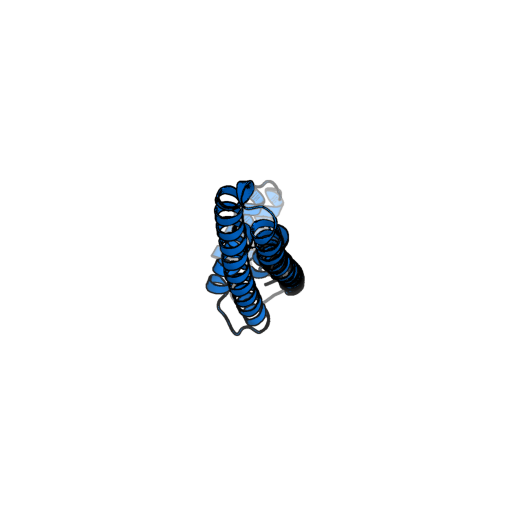0.749 1.341 9.316 1.00 95.19 95 TYR A N 1
ATOM 736 C CA . TYR A 1 95 ? 1.479 1.001 8.092 1.00 95.19 95 TYR A CA 1
ATOM 737 C C . TYR A 1 95 ? 0.798 1.597 6.850 1.00 95.19 95 TYR A C 1
ATOM 739 O O . TYR A 1 95 ? 1.451 2.270 6.055 1.00 95.19 95 TYR A O 1
ATOM 747 N N . LEU A 1 96 ? -0.522 1.425 6.718 1.00 94.38 96 LEU A N 1
ATOM 748 C CA . LEU A 1 96 ? -1.274 1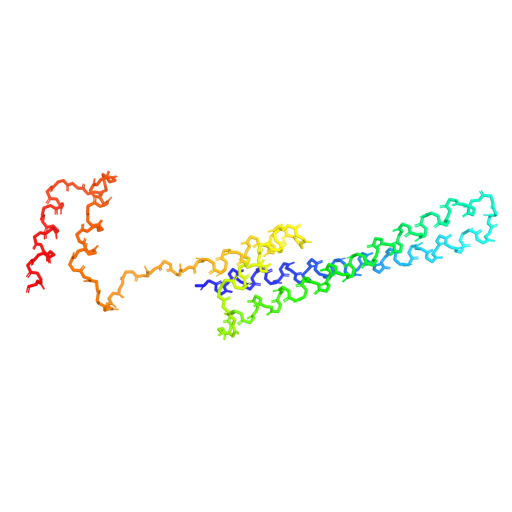.935 5.570 1.00 94.38 96 LEU A CA 1
ATOM 749 C C . LEU A 1 96 ? -1.202 3.462 5.435 1.00 94.38 96 LEU A C 1
ATOM 751 O O . LEU A 1 96 ? -1.172 3.966 4.313 1.00 94.38 96 LEU A O 1
ATOM 755 N N . LEU A 1 97 ? -1.136 4.187 6.557 1.00 93.12 97 LEU A N 1
ATOM 756 C CA . LEU A 1 97 ? -1.034 5.648 6.572 1.00 93.12 97 LEU A CA 1
ATOM 757 C C . LEU A 1 97 ? 0.211 6.150 5.830 1.00 93.12 97 LEU A C 1
ATOM 759 O O . LEU A 1 97 ? 0.135 7.169 5.148 1.00 93.12 97 LEU A O 1
ATOM 763 N N . PHE A 1 98 ? 1.327 5.427 5.947 1.00 87.62 98 PHE A N 1
ATOM 764 C CA . PHE A 1 98 ? 2.607 5.818 5.353 1.00 87.62 98 PHE A CA 1
ATOM 765 C C . PHE A 1 98 ? 2.932 5.073 4.054 1.00 87.62 98 PHE A C 1
ATOM 767 O O . PHE A 1 98 ? 3.563 5.648 3.176 1.00 87.62 98 PHE A O 1
ATOM 774 N N . GLY A 1 99 ? 2.526 3.807 3.926 1.00 77.44 99 GLY A N 1
ATOM 775 C CA . GLY A 1 99 ? 2.960 2.937 2.827 1.00 77.44 99 GLY A CA 1
ATOM 776 C C . GLY A 1 99 ? 1.950 2.748 1.697 1.00 77.44 99 GLY A C 1
ATOM 777 O O . GLY A 1 99 ? 2.344 2.431 0.581 1.00 77.44 99 GLY A O 1
ATOM 778 N N . ALA A 1 100 ? 0.656 2.923 1.964 1.00 70.38 100 ALA A N 1
ATOM 779 C CA . ALA A 1 100 ? -0.396 2.407 1.084 1.00 70.38 100 ALA A CA 1
ATOM 780 C C . ALA A 1 100 ? -1.406 3.450 0.616 1.00 70.38 100 ALA A C 1
ATOM 782 O O . ALA A 1 100 ? -2.138 3.215 -0.339 1.00 70.38 100 ALA A O 1
ATOM 783 N N . GLY A 1 101 ? -1.495 4.578 1.318 1.00 83.50 101 GLY A N 1
ATOM 784 C CA . GLY A 1 101 ? -2.437 5.640 1.011 1.00 83.50 101 GLY A CA 1
ATOM 785 C C . GLY A 1 101 ? -3.023 6.254 2.273 1.00 83.50 101 GLY A C 1
ATOM 786 O O . GLY A 1 101 ? -3.623 5.572 3.108 1.00 83.50 101 GLY A O 1
ATOM 787 N N . LEU A 1 102 ? -2.911 7.580 2.355 1.00 90.38 102 LEU A N 1
ATOM 788 C CA . LEU A 1 102 ? -3.348 8.386 3.492 1.00 90.38 102 LEU A CA 1
ATOM 789 C C . LEU A 1 102 ? -4.792 8.066 3.915 1.00 90.38 102 LEU A C 1
ATOM 791 O O . LEU A 1 102 ? -5.070 7.866 5.095 1.00 90.38 102 LEU A O 1
ATOM 795 N N . LEU A 1 103 ? -5.710 7.977 2.947 1.00 90.94 103 LEU A N 1
ATOM 796 C CA . LEU A 1 103 ? -7.130 7.736 3.211 1.00 90.94 103 LEU A CA 1
ATOM 797 C C . LEU A 1 103 ? -7.370 6.345 3.815 1.00 90.94 103 LEU A C 1
ATOM 799 O O . LEU A 1 103 ? -8.032 6.236 4.845 1.00 90.94 103 LEU A O 1
ATOM 803 N N . GLY A 1 104 ? -6.786 5.291 3.237 1.00 90.62 104 GLY A N 1
ATOM 804 C CA . GLY A 1 104 ? -6.902 3.930 3.773 1.00 90.62 104 GLY A CA 1
ATOM 805 C C . GLY A 1 104 ? -6.394 3.841 5.213 1.00 90.62 104 GLY A C 1
ATOM 806 O O . GLY A 1 104 ? -7.070 3.271 6.073 1.00 90.62 104 GLY A O 1
ATOM 807 N N . GLY A 1 105 ? -5.262 4.490 5.502 1.00 92.06 105 GLY A N 1
ATOM 808 C CA . GLY A 1 105 ? -4.695 4.584 6.848 1.00 92.06 105 GLY A CA 1
ATOM 809 C C . GLY A 1 105 ? -5.589 5.329 7.840 1.00 92.06 105 GLY A C 1
ATOM 810 O O . GLY A 1 105 ? -5.956 4.764 8.869 1.00 92.06 105 GLY A O 1
ATOM 811 N N . ILE A 1 106 ? -5.998 6.567 7.529 1.00 93.62 106 ILE A N 1
ATOM 812 C CA . ILE A 1 106 ? -6.826 7.396 8.426 1.00 93.62 106 ILE A CA 1
ATOM 813 C C . ILE A 1 106 ? -8.139 6.687 8.769 1.00 93.62 106 ILE A C 1
ATOM 815 O O . ILE A 1 106 ? -8.472 6.540 9.947 1.00 93.62 106 ILE A O 1
ATOM 819 N N . PHE A 1 107 ? -8.878 6.213 7.762 1.00 94.19 107 PHE A N 1
ATOM 820 C CA . PHE A 1 107 ? -10.168 5.554 7.985 1.00 94.19 107 PHE A CA 1
ATOM 821 C C . PHE A 1 107 ? -10.009 4.241 8.761 1.00 94.19 107 PHE A C 1
ATOM 823 O O . PHE A 1 107 ? -10.822 3.946 9.641 1.00 94.19 107 PHE A O 1
ATOM 830 N N . SER A 1 108 ? -8.928 3.494 8.522 1.00 92.62 108 SER A N 1
ATOM 831 C CA . SER A 1 108 ? -8.621 2.292 9.301 1.00 92.62 108 SER A CA 1
ATOM 832 C C . SER A 1 108 ? -8.306 2.622 10.762 1.00 92.62 108 SER A C 1
ATOM 834 O O . SER A 1 108 ? -8.879 2.000 11.655 1.00 92.62 108 SER A O 1
ATOM 836 N N . ILE A 1 109 ? -7.474 3.637 11.033 1.00 93.38 109 ILE A N 1
ATOM 837 C CA . ILE A 1 109 ? -7.136 4.076 12.399 1.00 93.38 109 ILE A CA 1
ATOM 838 C C . ILE A 1 109 ? -8.396 4.520 13.148 1.00 93.38 109 ILE A C 1
ATOM 840 O O . ILE A 1 109 ? -8.637 4.059 14.266 1.00 93.38 109 ILE A O 1
ATOM 844 N N . LEU A 1 110 ? -9.232 5.359 12.525 1.00 91.06 110 LEU A N 1
ATOM 845 C CA . LEU A 1 110 ? -10.514 5.782 13.097 1.00 91.06 110 LEU A CA 1
ATOM 846 C C . LEU A 1 110 ? -11.419 4.573 13.373 1.00 91.06 110 LEU A C 1
ATOM 848 O O . LEU A 1 110 ? -12.015 4.459 14.442 1.00 91.06 110 LEU A O 1
ATOM 852 N N . GLY A 1 111 ? -11.471 3.613 12.451 1.00 88.69 111 GLY A N 1
ATOM 853 C CA . GLY A 1 111 ? -12.232 2.380 12.616 1.00 88.69 111 GLY A CA 1
ATOM 854 C C . GLY A 1 111 ? -11.806 1.549 13.829 1.00 88.69 111 GLY A C 1
ATOM 855 O O . GLY A 1 111 ? -12.667 1.088 14.593 1.00 88.69 111 GLY A O 1
ATOM 856 N N . VAL A 1 112 ? -10.494 1.401 14.038 1.00 87.81 112 VAL A N 1
ATOM 857 C CA . VAL A 1 112 ? -9.923 0.651 15.167 1.00 87.81 112 VAL A CA 1
ATOM 858 C C . VAL A 1 112 ? -10.098 1.402 16.493 1.00 87.81 112 VAL A C 1
ATOM 860 O O . VAL A 1 112 ? -10.476 0.791 17.495 1.00 87.81 112 VAL A O 1
ATOM 863 N N . GLN A 1 113 ? -9.864 2.719 16.517 1.00 83.06 113 GLN A N 1
ATOM 864 C CA . GLN A 1 113 ? -9.809 3.503 17.758 1.00 83.06 113 GLN A CA 1
ATOM 865 C C . GLN A 1 113 ? -11.145 4.061 18.249 1.00 83.06 113 GLN A C 1
ATOM 867 O O . GLN A 1 113 ? -11.261 4.356 19.440 1.00 83.06 113 GLN A O 1
ATOM 872 N N . VAL A 1 114 ? -12.176 4.163 17.405 1.00 64.44 114 VAL A N 1
ATOM 873 C CA . VAL A 1 114 ? -13.511 4.568 17.866 1.00 64.44 114 VAL A CA 1
ATOM 874 C C . VAL A 1 114 ? -14.081 3.443 18.730 1.00 64.44 114 VAL A C 1
ATOM 876 O O . VAL A 1 114 ? -14.790 2.560 18.248 1.00 64.44 114 VAL A O 1
ATOM 879 N N . LYS A 1 115 ? -13.784 3.434 20.037 1.00 57.03 115 LYS A N 1
ATOM 880 C CA . LYS A 1 115 ? -14.744 2.930 21.026 1.00 57.03 115 LYS A CA 1
ATOM 881 C C . LYS A 1 115 ? -16.013 3.730 20.766 1.00 57.03 115 LYS A C 1
ATOM 883 O O . LYS A 1 115 ? -15.930 4.950 20.664 1.00 57.03 115 LYS A O 1
ATOM 888 N N . ASN A 1 116 ? -17.137 3.043 20.556 1.00 41.66 116 ASN A N 1
ATOM 889 C CA . ASN A 1 116 ? -18.423 3.721 20.427 1.00 41.66 116 ASN A CA 1
ATOM 890 C C . ASN A 1 116 ? -18.476 4.787 21.530 1.00 41.66 116 ASN A C 1
ATOM 892 O O . ASN A 1 116 ? -18.171 4.418 22.670 1.00 41.66 116 ASN A O 1
ATOM 896 N N . PRO A 1 117 ? -18.781 6.067 21.242 1.00 39.38 117 PRO A N 1
ATOM 897 C CA . PRO A 1 117 ? -19.225 6.935 22.313 1.00 39.38 117 PRO A CA 1
ATOM 898 C C . PRO A 1 117 ? -20.391 6.181 22.935 1.00 39.38 117 PRO A C 1
ATOM 900 O O . PRO A 1 117 ? -21.363 5.850 22.254 1.00 39.38 117 PRO A O 1
ATOM 903 N N . THR A 1 118 ? -20.197 5.748 24.172 1.00 36.12 118 THR A N 1
ATOM 904 C CA . THR A 1 118 ? -21.207 5.066 24.957 1.00 36.12 118 THR A CA 1
ATOM 905 C C . THR A 1 118 ? -22.469 5.919 24.833 1.00 36.12 118 THR A C 1
ATOM 907 O O . THR A 1 118 ? -22.421 7.086 25.229 1.00 36.12 118 THR A O 1
ATOM 910 N N . PRO A 1 119 ? -23.582 5.421 24.260 1.00 38.59 119 PRO A N 1
ATOM 911 C CA . PRO A 1 119 ? -24.846 6.035 24.593 1.00 38.59 119 PRO A CA 1
ATOM 912 C C . PRO A 1 119 ? -24.960 5.865 26.102 1.00 38.59 119 PRO A C 1
ATOM 914 O O . PRO A 1 119 ? -24.764 4.769 26.628 1.00 38.59 119 PRO A O 1
ATOM 917 N N . VAL A 1 120 ? -25.155 6.976 26.797 1.00 44.16 120 VAL A N 1
ATOM 918 C CA . VAL A 1 120 ? -25.378 7.027 28.236 1.00 44.16 120 VAL A CA 1
ATOM 919 C C . VAL A 1 120 ? -26.567 6.115 28.555 1.00 44.16 120 VAL A C 1
ATOM 921 O O . VAL A 1 120 ? -27.709 6.534 28.425 1.00 44.16 120 VAL A O 1
ATOM 924 N N . ALA A 1 121 ? -26.312 4.850 28.898 1.00 37.09 121 ALA A N 1
ATOM 925 C CA . ALA A 1 121 ? -27.315 3.914 29.393 1.00 37.09 121 ALA A CA 1
ATOM 926 C C . ALA A 1 121 ? -26.660 2.675 30.032 1.00 37.09 121 ALA A C 1
ATOM 928 O O . ALA A 1 121 ? -26.303 1.714 29.360 1.00 37.09 121 ALA A O 1
ATOM 929 N N . ALA A 1 122 ? -26.560 2.756 31.360 1.00 37.75 122 ALA A N 1
ATOM 930 C CA . ALA A 1 122 ? -26.867 1.721 32.348 1.00 37.75 122 ALA A CA 1
ATOM 931 C C . ALA A 1 122 ? -26.115 0.367 32.367 1.00 37.75 122 ALA A C 1
ATOM 933 O O . ALA A 1 122 ? -26.195 -0.451 31.457 1.00 37.75 122 ALA A O 1
ATOM 934 N N . SER A 1 123 ? -25.586 0.087 33.570 1.00 35.09 123 SER A N 1
ATOM 935 C CA . SER A 1 123 ? -25.136 -1.199 34.142 1.00 35.09 123 SER A CA 1
ATOM 936 C C . SER A 1 123 ? -23.778 -1.713 33.623 1.00 35.09 123 SER A C 1
ATOM 938 O O . SER A 1 123 ? -23.585 -1.915 32.437 1.00 35.09 123 SER A O 1
ATOM 940 N N . SER A 1 124 ? -22.743 -1.950 34.433 1.00 39.59 124 SER A N 1
ATOM 941 C CA . SER A 1 124 ? -22.718 -2.392 35.830 1.00 39.59 124 SER A CA 1
ATOM 942 C C . SER A 1 124 ? -21.354 -2.043 36.448 1.00 39.59 124 SER A C 1
ATOM 944 O O . SER A 1 124 ? -20.327 -2.374 35.861 1.00 39.59 124 SER A O 1
ATOM 946 N N . GLY A 1 125 ? -21.339 -1.405 37.626 1.00 44.59 125 GLY A N 1
ATOM 947 C CA . GLY A 1 125 ? -20.146 -1.321 38.482 1.00 44.59 125 GLY A CA 1
ATOM 948 C C . GLY A 1 125 ? -19.288 -0.053 38.391 1.00 44.59 125 GLY A C 1
ATOM 949 O O . GLY A 1 125 ? -18.073 -0.148 38.535 1.00 44.59 125 GLY A O 1
ATOM 950 N N . SER A 1 126 ? -19.861 1.139 38.183 1.00 55.75 126 SER A N 1
ATOM 951 C CA . SER A 1 126 ? -19.103 2.370 38.460 1.00 55.75 126 SER A CA 1
ATOM 952 C C . SER A 1 126 ? -18.947 2.516 39.975 1.00 55.75 126 SER A C 1
ATOM 954 O O . SER A 1 126 ? -19.935 2.746 40.672 1.00 55.75 126 SER A O 1
ATOM 956 N N . THR A 1 127 ? -17.729 2.360 40.486 1.00 70.38 127 THR A N 1
ATOM 957 C CA . THR A 1 127 ? -17.405 2.655 41.885 1.00 70.38 127 THR A CA 1
ATOM 958 C C . THR A 1 127 ? -17.770 4.108 42.208 1.00 70.38 127 THR A C 1
ATOM 960 O O . THR A 1 127 ? -17.648 4.982 41.347 1.00 70.38 127 THR A O 1
ATOM 963 N N . LEU A 1 128 ? -18.216 4.374 43.443 1.00 77.94 128 LEU A N 1
ATOM 964 C CA . LEU A 1 128 ? -18.545 5.720 43.946 1.00 77.94 128 LEU A CA 1
ATOM 965 C C . LEU A 1 128 ? -17.457 6.745 43.577 1.00 77.94 128 LEU A C 1
ATOM 967 O O . LEU A 1 128 ? -17.738 7.837 43.091 1.00 77.94 128 LEU A O 1
ATOM 971 N N . GLU A 1 129 ? -16.199 6.335 43.730 1.00 76.56 129 GLU A N 1
ATOM 972 C CA . GLU A 1 129 ? -15.011 7.117 43.396 1.00 76.56 129 GLU A CA 1
ATOM 973 C C . GLU A 1 129 ? -14.9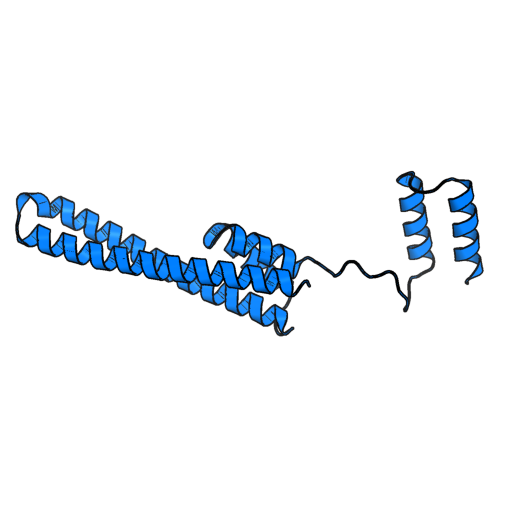62 7.536 41.917 1.00 76.56 129 GLU A C 1
ATOM 975 O O . GLU A 1 129 ? -14.618 8.673 41.600 1.00 76.56 129 GLU A O 1
ATOM 980 N N . SER A 1 130 ? -15.364 6.653 40.997 1.00 80.50 130 SER A N 1
ATOM 981 C CA . SER A 1 130 ? -15.405 6.973 39.569 1.00 80.50 130 SER A CA 1
ATOM 982 C C . SER A 1 130 ? -16.474 8.016 39.247 1.00 80.50 130 SER A C 1
ATOM 984 O O . SER A 1 130 ? -16.248 8.854 38.377 1.00 80.50 130 SER A O 1
ATOM 986 N N . GLN A 1 131 ? -17.622 7.967 39.928 1.00 81.56 131 GLN A N 1
ATOM 987 C CA . GLN A 1 131 ? -18.715 8.921 39.715 1.00 81.56 131 GLN A CA 1
ATOM 988 C C . GLN A 1 131 ? -18.366 10.306 40.268 1.00 81.56 131 GLN A C 1
ATOM 990 O O . GLN A 1 131 ? -18.618 11.313 39.609 1.00 81.56 131 GLN A 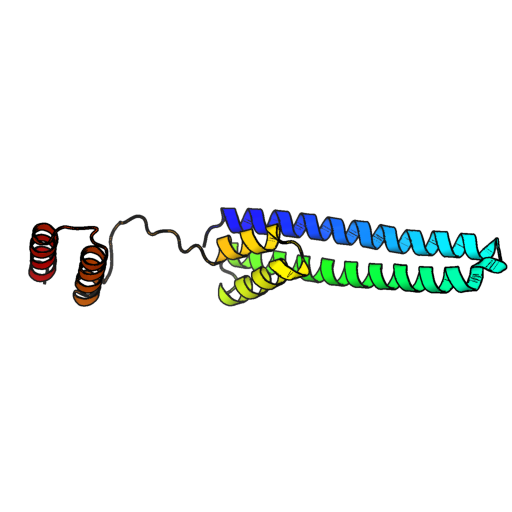O 1
ATOM 995 N N . L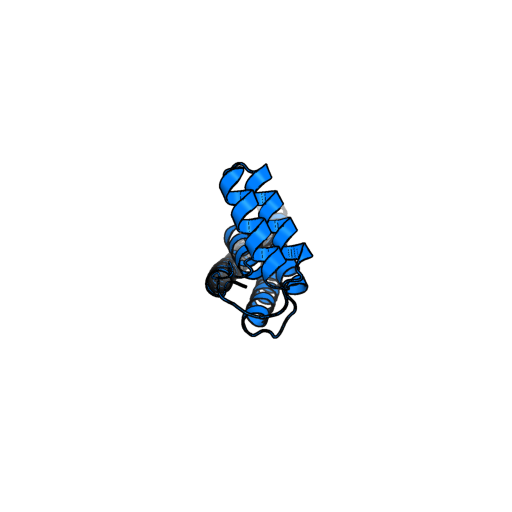EU A 1 132 ? -17.723 10.361 41.439 1.00 85.69 132 LEU A N 1
ATOM 996 C CA . LEU A 1 132 ? -17.241 11.616 42.022 1.00 85.69 132 LEU A CA 1
ATOM 997 C C . LEU A 1 132 ? -16.157 12.261 41.147 1.00 85.69 132 LEU A C 1
ATOM 999 O O . LEU A 1 132 ? -16.240 13.445 40.838 1.00 85.69 132 LEU A O 1
ATOM 1003 N N . LYS A 1 133 ? -15.209 11.468 40.636 1.00 87.12 133 LYS A N 1
ATOM 1004 C CA . LYS A 1 133 ? -14.131 11.964 39.767 1.00 87.12 133 LYS A CA 1
ATOM 1005 C C . LYS A 1 133 ? -14.625 12.499 38.420 1.00 87.12 133 LYS A C 1
ATOM 1007 O O . LYS A 1 133 ? -13.990 13.367 37.823 1.00 87.12 133 LYS A O 1
ATOM 1012 N N . GLU A 1 134 ? -15.717 11.955 37.892 1.00 85.38 134 GLU A N 1
ATOM 1013 C CA . GLU A 1 134 ? -16.350 12.486 36.682 1.00 85.38 134 GLU A CA 1
ATOM 1014 C C . GLU A 1 134 ? -17.061 13.814 36.963 1.00 85.38 134 GLU A C 1
ATOM 1016 O O . GLU A 1 134 ? -16.933 14.749 36.173 1.00 85.38 134 GLU A O 1
ATOM 1021 N N . LEU A 1 135 ? -17.730 13.923 38.113 1.00 88.44 135 LEU A N 1
ATOM 1022 C CA . LEU A 1 135 ? -18.379 15.154 38.554 1.00 88.44 135 LEU A CA 1
ATOM 1023 C C . LEU A 1 135 ? -17.368 16.293 38.771 1.00 88.44 135 LEU A C 1
ATOM 1025 O O . LEU A 1 135 ? -17.602 17.405 38.299 1.00 88.44 135 LEU A O 1
ATOM 1029 N N . ASP A 1 136 ? -16.221 16.000 39.390 1.00 88.94 136 ASP A N 1
ATOM 1030 C CA . ASP A 1 136 ? -15.131 16.968 39.589 1.00 88.94 136 ASP A CA 1
ATOM 1031 C C . ASP A 1 136 ? -14.625 17.523 38.254 1.00 88.94 136 ASP A C 1
ATOM 1033 O O . ASP A 1 136 ? -14.508 18.733 38.077 1.00 88.94 136 ASP A O 1
ATOM 1037 N N . LYS A 1 137 ? -14.427 16.657 37.254 1.00 90.31 137 LYS A N 1
ATOM 1038 C CA . LYS A 1 137 ? -13.993 17.084 35.914 1.00 90.31 137 LYS A CA 1
ATOM 1039 C C . LYS A 1 137 ? -15.004 17.983 35.211 1.00 90.31 137 LYS A C 1
ATOM 1041 O O . LYS A 1 137 ? -14.604 18.804 34.389 1.00 90.31 137 LYS A O 1
ATOM 1046 N N . LEU A 1 138 ? -16.302 17.790 35.445 1.00 88.56 138 LEU A N 1
ATOM 1047 C CA . LEU A 1 138 ? -17.337 18.646 34.860 1.00 88.56 138 LEU A CA 1
ATOM 1048 C C . LEU A 1 138 ? -17.317 20.038 35.498 1.00 88.56 138 LEU A C 1
ATOM 1050 O O . LEU A 1 138 ? -17.459 21.030 34.784 1.00 88.56 138 LEU A O 1
ATOM 1054 N N . PHE A 1 139 ? -17.082 20.105 36.808 1.00 91.44 139 PHE A N 1
ATOM 1055 C CA . PHE A 1 139 ? -16.958 21.360 37.540 1.00 91.44 139 PHE A CA 1
ATOM 1056 C C . PHE A 1 139 ? -15.671 22.117 37.186 1.00 91.44 139 PHE A C 1
ATOM 1058 O O . PHE A 1 139 ? -15.735 23.292 36.836 1.00 91.44 139 PHE A O 1
ATOM 1065 N N . GLU A 1 140 ? -14.519 21.438 37.148 1.00 90.75 140 GLU A N 1
ATOM 1066 C CA . GLU A 1 140 ? -13.231 22.030 36.743 1.00 90.75 140 GLU A CA 1
ATOM 1067 C C . GLU A 1 140 ? -13.262 22.602 35.319 1.00 90.75 140 GLU A C 1
ATOM 1069 O O . GLU A 1 140 ? -12.597 23.591 35.018 1.00 90.75 140 GLU A O 1
ATOM 1074 N N . LYS A 1 141 ? -14.056 21.995 34.430 1.00 89.38 141 LYS A N 1
ATOM 1075 C CA . LYS A 1 141 ? -14.269 22.482 33.061 1.00 89.38 141 LYS A CA 1
ATOM 1076 C C . LYS A 1 141 ? -15.295 23.614 32.963 1.00 89.38 141 LYS A C 1
ATOM 1078 O O . LYS A 1 141 ? -15.556 24.077 31.854 1.00 89.38 141 LYS A O 1
ATOM 1083 N N . GLY A 1 142 ? -15.902 24.027 34.076 1.00 88.00 142 GLY A N 1
ATOM 1084 C CA . GLY A 1 142 ? -16.948 25.049 34.116 1.00 88.00 142 GLY A CA 1
ATOM 1085 C C . GLY A 1 142 ? -18.236 24.643 33.396 1.00 88.00 142 GLY A C 1
ATOM 1086 O O . GLY A 1 142 ? -18.995 25.510 32.974 1.00 88.00 142 GLY A O 1
ATOM 1087 N N . LEU A 1 143 ? -18.475 23.338 33.209 1.00 87.88 143 LEU A N 1
ATOM 1088 C CA . LEU A 1 143 ? -19.657 22.822 32.504 1.00 87.88 143 LEU A CA 1
ATOM 1089 C C . LEU A 1 143 ? -20.898 22.751 33.402 1.00 87.88 143 LEU A C 1
ATOM 1091 O O . LEU A 1 143 ? -22.003 22.602 32.888 1.00 87.88 143 LEU A O 1
ATOM 1095 N N . ILE A 1 144 ? -20.710 22.828 34.721 1.00 91.31 144 ILE A N 1
ATOM 1096 C CA . ILE A 1 144 ? -21.766 22.825 35.740 1.00 91.31 144 ILE A CA 1
ATOM 1097 C C . ILE A 1 144 ? -21.475 23.898 36.793 1.00 91.31 144 ILE A C 1
ATOM 1099 O O . ILE A 1 144 ? -20.314 24.244 37.027 1.00 91.31 144 ILE A O 1
ATOM 1103 N N . SER A 1 145 ? -22.523 24.422 37.428 1.00 88.81 145 SER A N 1
ATOM 1104 C CA . SER A 1 145 ? -22.399 25.409 38.508 1.00 88.81 145 SER A CA 1
ATOM 1105 C C . SER A 1 145 ? -22.040 24.755 39.850 1.00 88.81 145 SER A C 1
ATOM 1107 O O . SER A 1 145 ? -22.181 23.543 40.026 1.00 88.81 145 SER A O 1
ATOM 1109 N N . GLN A 1 146 ? -21.598 25.558 40.825 1.00 89.31 146 GLN A N 1
ATOM 1110 C CA . GLN A 1 146 ? -21.302 25.084 42.186 1.00 89.31 146 GLN A CA 1
ATOM 1111 C C . GLN A 1 146 ? -22.529 24.445 42.857 1.00 89.31 146 GLN A C 1
ATOM 1113 O O . GLN A 1 146 ? -22.407 23.418 43.525 1.00 89.31 146 GLN A O 1
ATOM 1118 N N . ASP A 1 147 ? -23.711 25.027 42.654 1.00 88.94 147 ASP A N 1
ATOM 1119 C CA . ASP A 1 147 ? -24.958 24.525 43.236 1.00 88.94 147 ASP A CA 1
ATOM 1120 C C . ASP A 1 147 ? -25.341 23.167 42.631 1.00 88.94 147 ASP A C 1
ATOM 1122 O O . ASP A 1 147 ? -25.697 22.229 43.346 1.00 88.94 147 ASP A O 1
ATOM 1126 N N . GLU A 1 148 ? -25.172 23.022 41.314 1.00 85.56 148 GLU A N 1
ATOM 1127 C CA . GLU A 1 148 ? -25.438 21.777 40.594 1.00 85.56 148 GLU A CA 1
ATOM 1128 C C . GLU A 1 148 ? -24.417 20.680 40.933 1.00 85.56 148 GLU A C 1
ATOM 1130 O O . GLU A 1 148 ? -24.768 19.499 41.034 1.00 85.56 148 GLU A O 1
ATOM 1135 N N . TYR A 1 149 ? -23.158 21.058 41.160 1.00 91.81 149 TYR A N 1
ATOM 1136 C CA . TYR A 1 149 ? -22.126 20.157 41.664 1.00 91.81 149 TYR A CA 1
ATOM 1137 C C . TYR A 1 149 ? -22.512 19.588 43.037 1.00 91.81 149 TYR A C 1
ATOM 1139 O O . TYR A 1 149 ? -22.507 18.368 43.218 1.00 91.81 149 TYR A O 1
ATOM 1147 N N . ASN A 1 150 ? -22.917 20.444 43.979 1.00 89.00 150 ASN A N 1
ATOM 1148 C CA . ASN A 1 150 ? -23.295 20.026 45.331 1.00 89.00 150 ASN A CA 1
ATOM 1149 C C . ASN A 1 150 ? -24.496 19.063 45.315 1.00 89.00 150 ASN A C 1
ATOM 1151 O O . ASN A 1 150 ? -24.430 17.983 45.905 1.00 89.00 150 ASN A O 1
ATOM 1155 N N . GLU A 1 151 ? -25.547 19.386 44.557 1.00 90.69 151 GLU A N 1
ATOM 1156 C CA . GLU A 1 151 ? -26.752 18.551 44.449 1.00 90.69 151 GLU A CA 1
ATOM 1157 C C . GLU A 1 151 ? -26.452 17.177 43.811 1.00 90.69 151 GLU A C 1
ATOM 1159 O O . GLU A 1 151 ? -26.972 16.131 44.212 1.00 90.69 151 GLU A O 1
ATOM 1164 N N . ARG A 1 152 ? -25.593 17.140 42.784 1.00 87.00 152 ARG A N 1
ATOM 1165 C CA . ARG A 1 152 ? -25.183 15.884 42.133 1.00 87.00 152 ARG A CA 1
ATOM 1166 C C . ARG A 1 152 ? -24.279 15.043 43.034 1.00 87.00 152 ARG A C 1
ATOM 1168 O O . ARG A 1 152 ? -24.436 13.824 43.056 1.00 87.00 152 ARG A O 1
ATOM 1175 N N . ARG A 1 153 ? -23.393 15.671 43.809 1.00 90.19 153 ARG A N 1
ATOM 1176 C CA . ARG A 1 153 ? -22.512 14.996 44.772 1.00 90.19 153 ARG A CA 1
ATOM 1177 C C . ARG A 1 153 ? -23.310 14.320 45.889 1.00 90.19 153 ARG A C 1
ATOM 1179 O O . ARG A 1 153 ? -23.062 13.154 46.185 1.00 90.19 153 ARG A O 1
ATOM 1186 N N . GLU A 1 154 ? -24.309 14.999 46.448 1.00 88.94 154 GLU A N 1
ATOM 1187 C CA . GLU A 1 154 ? -25.205 14.428 47.467 1.00 88.94 154 GLU A CA 1
ATOM 1188 C C . GLU A 1 154 ? -26.033 13.254 46.931 1.00 88.94 154 GLU A C 1
ATOM 1190 O O . GLU A 1 154 ? -26.171 12.226 47.599 1.00 88.94 154 GLU A O 1
ATOM 1195 N N . ARG A 1 155 ? -26.519 13.342 45.687 1.00 85.69 155 ARG A N 1
ATOM 1196 C CA . ARG A 1 155 ? -27.224 12.231 45.022 1.00 85.69 155 ARG A CA 1
ATOM 1197 C C . ARG A 1 155 ? -26.342 11.009 44.771 1.00 85.69 155 ARG A C 1
ATOM 1199 O O . ARG A 1 155 ? -26.855 9.896 44.731 1.00 85.69 155 ARG A O 1
ATOM 1206 N N . ILE A 1 156 ? -25.044 11.204 44.556 1.00 84.44 156 ILE A N 1
ATOM 1207 C CA . ILE A 1 156 ? -24.085 10.113 44.335 1.00 84.44 156 ILE A CA 1
ATOM 1208 C C . ILE A 1 156 ? -23.747 9.425 45.663 1.00 84.44 156 ILE A C 1
ATOM 1210 O O . ILE A 1 156 ? -23.741 8.199 45.727 1.00 84.44 156 ILE A O 1
ATOM 1214 N N . ILE A 1 157 ? -23.536 10.201 46.729 1.00 83.94 157 ILE A N 1
ATOM 1215 C CA . ILE A 1 157 ? -23.209 9.678 48.064 1.00 83.94 157 ILE A CA 1
ATOM 1216 C C . ILE A 1 157 ? -24.412 8.972 48.707 1.00 83.94 157 ILE A C 1
ATOM 1218 O O . ILE A 1 157 ? -24.234 7.933 49.326 1.00 83.94 157 ILE A O 1
ATOM 1222 N N . SER A 1 158 ? -25.634 9.484 48.525 1.00 80.44 158 SER A N 1
ATOM 1223 C CA . SER A 1 158 ? -26.859 8.893 49.103 1.00 80.44 158 SER A CA 1
ATOM 1224 C C . SER A 1 158 ? -27.340 7.599 48.428 1.00 80.44 158 SER A C 1
ATOM 1226 O O . SER A 1 158 ? -28.302 6.991 48.889 1.00 80.44 158 SER A O 1
ATOM 1228 N N . ARG A 1 159 ? -26.706 7.176 47.325 1.00 68.75 159 ARG A N 1
ATOM 1229 C CA . ARG A 1 159 ? -26.997 5.909 46.623 1.00 68.75 159 ARG A CA 1
ATOM 1230 C C . ARG A 1 159 ? -26.191 4.712 47.147 1.00 68.75 159 ARG A C 1
ATOM 1232 O O . ARG A 1 159 ? -26.331 3.623 46.589 1.00 68.75 159 ARG A O 1
ATOM 1239 N N . VAL A 1 160 ? -25.351 4.923 48.159 1.00 54.66 160 VAL A N 1
ATOM 1240 C CA . VAL A 1 160 ? -24.589 3.901 48.897 1.00 54.66 160 VAL A CA 1
ATOM 1241 C C . VAL A 1 160 ? -25.231 3.707 50.260 1.00 54.66 160 VAL A C 1
ATOM 1243 O O . VAL A 1 160 ? -25.365 2.532 50.661 1.00 54.66 160 VAL A O 1
#

InterPro domains:
  IPR018649 SHOCT domain [PF09851] (130-156)

Secondary structure (DSSP, 8-state):
--HHHHHHHHHHHHHHHHHHHHHHHHHHHHHHHHHHHHHH-GGGHHHHHHHHHHHHHHHHHHHHHHHHHHHHHHHHHHHHTT-S-HHHHHHHHHHHHHHT-HHHHHHHHHHHH------S---S---HHHHHHHHHHHHHTTSS-HHHHHHHHHHHHTT-

Organism: NCBI:txid35623